Protein AF-A0AAV5QQY1-F1 (afdb_monomer_lite)

Foldseek 3Di:
DDDPPPPCDPVVVVVVVVVVVVVVVLVVVQVVCLVQQFPVSDDPVQKDKDFAADPDDDDPLRVPPRQKIKIKGALVVLVVHRPLLSVLCVVVVPVQADPVRRMGIFMFDPDSHNVVRVRVRSVVVSVSSVVRRDDDDPVVVVVVVVVVVVVVVVVVVVVVVVVVVVVVVVVVPDDDDDD

Sequence (179 aa):
MLIYKRFFFPQVVFKRFLSNIVNEKEISRAKDFLSSISRNSVPKHLYSLKFSRSSGPGGQNVNKVSTKVTLSLSESFLYHIPKLVLEQLVEKDFKYFNKSKKSILIQSDLTRSRESNVDDCFNKLAKEMNDIVYFRNTENDEVNQAKWKKIKQKTNEKRLQDKKRLKSKKEHRQKPQFD

Secondary structure (DSSP, 8-state):
----------HHHHHHHHHHHHHHHHHHHHHHHHHH-STTTS-GGGEEEEEE---SS-SHHHHH---EEEEEE-HHHHHHS-HHHHHHHHHTT-TTEETTTTEEEEEE-SSS-HHHHHHHHHHHHHHHHHHH-----HHHHHHHHHHHHHHHHHHHHHHHHHHHHHHHHHHTTSPPPP-

pLDDT: mean 83.8, std 15.79, range [35.78, 97.12]

Organism: NCBI:txid43959

InterPro domains:
  IPR000352 Peptide chain release factor class I [PF00472] (42-172)
  IPR000352 Peptide chain release factor class I [PS00745] (53-69)
  IPR052104 Mitochondrial Release Factor mL62 [PTHR11075] (28-176)

Radius of gyration: 29.87 Å; chains: 1; bounding box: 82×62×86 Å

Structure (mmCIF, N/CA/C/O backbone):
data_AF-A0AAV5QQY1-F1
#
_entry.id   AF-A0AAV5QQY1-F1
#
loop_
_atom_site.group_PDB
_atom_site.id
_atom_site.type_symbol
_atom_site.label_atom_id
_atom_site.label_alt_id
_atom_site.label_comp_id
_atom_site.label_asym_id
_atom_site.label_entity_id
_atom_site.label_seq_id
_atom_site.pdbx_PDB_ins_code
_atom_site.Cartn_x
_atom_site.Cartn_y
_atom_site.Cartn_z
_atom_site.occupancy
_atom_site.B_iso_or_equiv
_atom_site.auth_seq_id
_atom_site.auth_comp_id
_atom_site.auth_asym_id
_atom_site.auth_atom_id
_atom_site.pdbx_PDB_model_num
ATOM 1 N N . MET A 1 1 ? -56.126 34.286 5.542 1.00 37.88 1 MET A N 1
ATOM 2 C CA . MET A 1 1 ? -55.703 33.314 6.574 1.00 37.88 1 MET A CA 1
ATOM 3 C C . MET A 1 1 ? -55.133 32.086 5.866 1.00 37.88 1 MET A C 1
ATOM 5 O O . MET A 1 1 ? -55.881 31.182 5.539 1.00 37.88 1 MET A O 1
ATOM 9 N N . LEU A 1 2 ? -53.838 32.085 5.531 1.00 35.78 2 LEU A N 1
ATOM 10 C CA . LEU A 1 2 ? -53.151 30.917 4.961 1.00 35.78 2 LEU A CA 1
ATOM 11 C C . LEU A 1 2 ? -51.868 30.684 5.758 1.00 35.78 2 LEU A C 1
ATOM 13 O O . LEU A 1 2 ? -50.951 31.503 5.771 1.00 35.78 2 LEU A O 1
ATOM 17 N N . ILE A 1 3 ? -51.887 29.587 6.506 1.00 46.62 3 ILE A N 1
ATOM 18 C CA . ILE A 1 3 ? -50.875 29.165 7.467 1.00 46.62 3 ILE A CA 1
ATOM 19 C C . ILE A 1 3 ? -49.703 28.575 6.679 1.00 46.62 3 ILE A C 1
ATOM 21 O O . ILE A 1 3 ? -49.717 27.400 6.318 1.00 46.62 3 ILE A O 1
ATOM 25 N N . TYR A 1 4 ? -48.658 29.366 6.434 1.00 40.59 4 TYR A N 1
ATOM 26 C CA . TYR A 1 4 ? -47.355 28.804 6.084 1.00 40.59 4 TYR A CA 1
ATOM 27 C C . TYR A 1 4 ? -46.732 28.236 7.358 1.00 40.59 4 TYR A C 1
ATOM 29 O O . TYR A 1 4 ? -46.019 28.921 8.093 1.00 40.59 4 TYR A O 1
ATOM 37 N N . LYS A 1 5 ? -47.022 26.957 7.630 1.00 41.50 5 LYS A N 1
ATOM 38 C CA . LYS A 1 5 ? -46.274 26.123 8.577 1.00 41.50 5 LYS A CA 1
ATOM 39 C C . LYS A 1 5 ? -44.851 25.987 8.032 1.00 41.50 5 LYS A C 1
ATOM 41 O O . LYS A 1 5 ? -44.518 25.071 7.287 1.00 41.50 5 LYS A O 1
ATOM 46 N N . ARG A 1 6 ? -44.025 26.978 8.348 1.00 39.56 6 ARG A N 1
ATOM 47 C CA . ARG A 1 6 ? -42.604 27.040 8.028 1.00 39.56 6 ARG A CA 1
ATOM 48 C C . ARG A 1 6 ? -41.936 25.929 8.834 1.00 39.56 6 ARG A C 1
ATOM 50 O O . ARG A 1 6 ? -41.654 26.101 10.015 1.00 39.56 6 ARG A O 1
ATOM 57 N N . PHE A 1 7 ? -41.798 24.758 8.211 1.00 41.16 7 PHE A N 1
ATOM 58 C CA . PHE A 1 7 ? -41.057 23.614 8.736 1.00 41.16 7 PHE A CA 1
ATOM 59 C C . PHE A 1 7 ? -39.626 24.081 9.023 1.00 41.16 7 PHE A C 1
ATOM 61 O O . PHE A 1 7 ? -38.778 24.156 8.136 1.00 41.1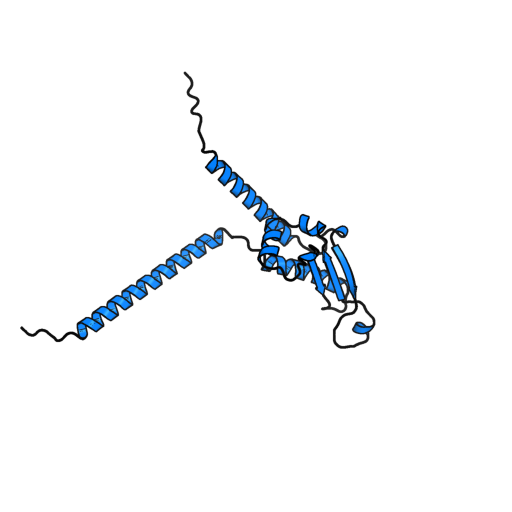6 7 PHE A O 1
ATOM 68 N N . PHE A 1 8 ? -39.384 24.474 10.271 1.00 43.16 8 PHE A N 1
ATOM 69 C CA . PHE A 1 8 ? -38.075 24.844 10.778 1.00 43.16 8 PHE A CA 1
ATOM 70 C C . PHE A 1 8 ? -37.290 23.549 10.984 1.00 43.16 8 PHE A C 1
ATOM 72 O O . PHE A 1 8 ? -37.214 23.008 12.084 1.00 43.16 8 PHE A O 1
ATOM 79 N N . PHE A 1 9 ? -36.773 22.991 9.889 1.00 44.78 9 PHE A N 1
ATOM 80 C CA . PHE A 1 9 ? -35.809 21.906 9.982 1.00 44.78 9 PHE A CA 1
ATOM 81 C C . PHE A 1 9 ? -34.537 22.459 10.642 1.00 44.78 9 PHE A C 1
ATOM 83 O O . PHE A 1 9 ? -33.982 23.450 10.158 1.00 44.78 9 PHE A O 1
ATOM 90 N N . PRO A 1 10 ? -34.057 21.863 11.747 1.00 42.25 10 PRO A N 1
ATOM 91 C CA . PRO A 1 10 ? -32.866 22.344 12.430 1.00 42.25 10 PRO A CA 1
ATOM 92 C C . PRO A 1 10 ? -31.657 22.236 11.491 1.00 42.25 10 PRO A C 1
ATOM 94 O O . PRO A 1 10 ? -31.282 21.143 11.061 1.00 42.25 10 PRO A O 1
ATOM 97 N N . GLN A 1 11 ? -31.019 23.374 11.195 1.00 47.84 11 GLN A N 1
ATOM 98 C CA . GLN A 1 11 ? -29.850 23.490 10.304 1.00 47.84 11 GLN A CA 1
ATOM 99 C C . GLN A 1 11 ? -28.703 22.520 10.656 1.00 47.84 11 GLN A C 1
ATOM 101 O O . GLN A 1 11 ? -27.914 22.147 9.789 1.00 47.84 11 GLN A O 1
ATOM 106 N N . VAL A 1 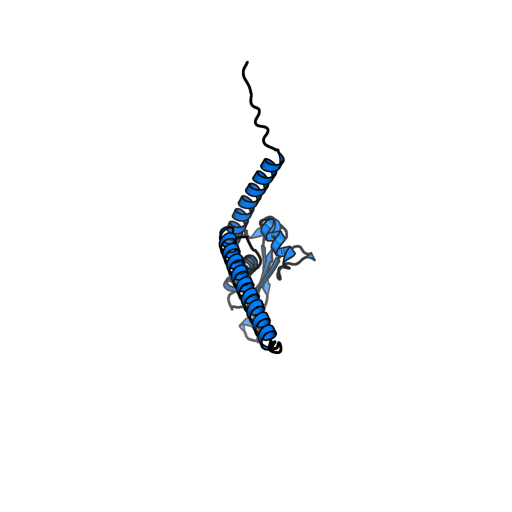12 ? -28.632 22.064 11.911 1.00 50.22 12 VAL A N 1
ATOM 107 C CA . VAL A 1 12 ? -27.642 21.095 12.410 1.00 50.22 12 VAL A CA 1
ATOM 108 C C . VAL A 1 12 ? -27.845 19.694 11.817 1.00 50.22 12 VAL A C 1
ATOM 110 O O . VAL A 1 12 ? -26.873 19.041 11.440 1.00 50.22 12 VAL A O 1
ATOM 113 N N . VAL A 1 13 ? -29.094 19.236 11.679 1.00 52.50 13 VAL A N 1
ATOM 114 C CA . VAL A 1 13 ? -29.404 17.908 11.116 1.00 52.50 13 VAL A CA 1
ATOM 115 C C . VAL A 1 13 ? -29.127 17.895 9.615 1.00 52.50 13 VAL A C 1
ATOM 117 O O . VAL A 1 13 ? -28.548 16.938 9.107 1.00 52.50 13 VAL A O 1
ATOM 120 N N . PHE A 1 14 ? -29.439 18.994 8.922 1.00 43.62 14 PHE A N 1
ATOM 121 C CA . PHE A 1 14 ? -29.168 19.134 7.491 1.00 43.62 14 PHE A CA 1
ATOM 122 C C . PHE A 1 14 ? -27.665 19.215 7.191 1.00 43.62 14 PHE A C 1
ATOM 124 O O . PHE A 1 14 ? -27.189 18.528 6.292 1.00 43.62 14 PHE A O 1
ATOM 131 N N . LYS A 1 15 ? -26.885 19.960 7.993 1.00 41.03 15 LYS A N 1
ATOM 132 C CA . LYS A 1 15 ? -25.413 19.958 7.891 1.00 41.03 15 LYS A CA 1
ATOM 133 C C . LYS A 1 15 ? -24.825 18.559 8.086 1.00 41.03 15 LYS A C 1
ATOM 135 O O . LYS A 1 15 ? -23.943 18.181 7.324 1.00 41.03 15 LYS A O 1
ATOM 140 N N . ARG A 1 16 ? -25.328 17.787 9.058 1.00 45.06 16 ARG A N 1
ATOM 141 C CA . ARG A 1 16 ? -24.851 16.419 9.328 1.00 45.06 16 ARG A CA 1
ATOM 142 C C . ARG A 1 16 ? -25.251 15.421 8.237 1.00 45.06 16 ARG A C 1
ATOM 144 O O . ARG A 1 16 ? -24.490 14.521 7.906 1.00 45.06 16 ARG A O 1
ATOM 151 N N . PHE A 1 17 ? -26.433 15.593 7.655 1.00 49.72 17 PHE A N 1
ATOM 152 C CA . PHE A 1 17 ? -26.891 14.797 6.520 1.00 49.72 17 PHE A CA 1
ATOM 153 C C . PHE A 1 17 ? -26.059 15.081 5.264 1.00 49.72 17 PHE A C 1
ATOM 155 O O . PHE A 1 17 ? -25.562 14.152 4.636 1.00 49.72 17 PHE A O 1
ATOM 162 N N . LEU A 1 18 ? -25.810 16.356 4.953 1.00 50.78 18 LEU A N 1
ATOM 163 C CA . LEU A 1 18 ? -24.938 16.743 3.846 1.00 50.78 18 LEU A CA 1
ATOM 164 C C . LEU A 1 18 ? -23.493 16.279 4.060 1.00 50.78 18 LEU A C 1
ATOM 166 O O . LEU A 1 18 ? -22.891 15.782 3.115 1.00 50.78 18 LEU A O 1
ATOM 170 N N . SER A 1 19 ? -22.944 16.370 5.278 1.00 60.28 19 SER A N 1
ATOM 171 C CA . SER A 1 19 ? -21.601 15.845 5.565 1.00 60.28 19 SER A CA 1
ATOM 172 C C . SER A 1 19 ? -21.526 14.327 5.403 1.00 60.28 19 SER A C 1
ATOM 174 O O . SER A 1 19 ? -20.533 13.820 4.894 1.00 60.28 19 SER A O 1
ATOM 176 N N . ASN A 1 20 ? -22.582 13.600 5.781 1.00 62.19 20 ASN A N 1
ATOM 177 C CA . ASN A 1 20 ? -22.653 12.154 5.570 1.00 62.19 20 ASN A CA 1
ATOM 178 C C . ASN A 1 20 ? -22.734 11.802 4.077 1.00 62.19 20 ASN A C 1
ATOM 180 O O . ASN A 1 20 ? -21.992 10.935 3.629 1.00 62.19 20 ASN A O 1
ATOM 184 N N . ILE A 1 21 ? -23.542 12.521 3.290 1.00 62.19 21 ILE A N 1
ATOM 185 C CA . ILE A 1 21 ? -23.628 12.324 1.832 1.00 62.19 21 ILE A CA 1
ATOM 186 C C . ILE A 1 21 ? -22.296 12.642 1.140 1.00 62.19 21 ILE A C 1
ATOM 188 O O . ILE A 1 21 ? -21.893 11.941 0.211 1.00 62.19 21 ILE A O 1
ATOM 192 N N . VAL A 1 22 ? -21.612 13.712 1.558 1.00 64.25 22 VAL A N 1
ATOM 193 C CA . VAL A 1 22 ? -20.288 14.071 1.027 1.00 64.25 22 VAL A CA 1
ATOM 194 C C . VAL A 1 22 ? -19.281 12.963 1.343 1.00 64.25 22 VAL A C 1
ATOM 196 O O . VAL A 1 22 ? -18.591 12.511 0.432 1.00 64.25 22 VAL A O 1
ATOM 199 N N . ASN A 1 23 ? -19.284 12.442 2.573 1.00 77.69 23 ASN A N 1
ATOM 200 C CA . ASN A 1 23 ? -18.425 11.326 2.967 1.00 77.69 23 ASN A CA 1
ATOM 201 C C . ASN A 1 23 ? -18.716 10.042 2.174 1.00 77.69 23 ASN A C 1
ATOM 203 O O . ASN A 1 23 ? -17.781 9.386 1.732 1.00 77.69 23 ASN A O 1
ATOM 207 N N . GLU A 1 24 ? -19.979 9.680 1.935 1.00 80.69 24 GLU A N 1
ATOM 208 C CA . GLU A 1 24 ? -20.328 8.486 1.144 1.00 80.69 24 GLU A CA 1
ATOM 209 C C . GLU A 1 24 ? -19.838 8.583 -0.306 1.00 80.69 24 GLU A C 1
ATOM 211 O O . GLU A 1 24 ? -19.273 7.627 -0.843 1.00 80.69 24 GLU A O 1
ATOM 216 N N . LYS A 1 25 ? -19.986 9.757 -0.933 1.00 84.62 25 LYS A N 1
ATOM 217 C CA . LYS A 1 25 ? -19.472 10.004 -2.289 1.00 84.62 25 LYS A CA 1
ATOM 218 C C . LYS A 1 25 ? -17.949 9.947 -2.340 1.00 84.62 25 LYS A C 1
ATOM 220 O O . LYS A 1 25 ? -17.392 9.406 -3.293 1.00 84.62 25 LYS A O 1
ATOM 225 N N . GLU A 1 26 ? -17.268 10.499 -1.341 1.00 85.00 26 GLU A N 1
ATOM 226 C CA . GLU A 1 26 ? -15.809 10.418 -1.242 1.00 85.00 26 GLU A CA 1
ATOM 227 C C . GLU A 1 26 ? -15.328 8.983 -1.013 1.00 85.00 26 GLU A C 1
ATOM 229 O O . GLU A 1 26 ? -14.357 8.568 -1.643 1.00 85.00 26 GLU A O 1
ATOM 234 N N . ILE A 1 27 ? -16.039 8.200 -0.196 1.00 87.69 27 ILE A N 1
ATOM 235 C CA . ILE A 1 27 ? -15.764 6.773 0.009 1.00 87.69 27 ILE A CA 1
ATOM 236 C C . ILE A 1 27 ? -15.939 5.997 -1.300 1.00 87.69 27 ILE A C 1
ATOM 238 O O . ILE A 1 27 ? -15.086 5.174 -1.622 1.00 87.69 27 ILE A O 1
ATOM 242 N N . SER A 1 28 ? -16.997 6.262 -2.075 1.00 89.50 28 SER A N 1
ATOM 243 C CA . SER A 1 28 ? -17.183 5.629 -3.390 1.00 89.50 28 SER A CA 1
ATOM 244 C C . SER A 1 28 ? -16.017 5.947 -4.321 1.00 89.50 28 SER A C 1
ATOM 246 O O . SER A 1 28 ? -15.369 5.033 -4.812 1.00 89.50 28 SER A O 1
ATOM 248 N N . ARG A 1 29 ? -15.664 7.231 -4.471 1.00 91.62 29 ARG A N 1
ATOM 249 C CA . ARG A 1 29 ? -14.524 7.656 -5.303 1.00 91.62 29 ARG A CA 1
ATOM 250 C C . ARG A 1 29 ? -13.210 7.015 -4.864 1.00 91.62 29 ARG A C 1
ATOM 252 O O . ARG A 1 29 ? -12.390 6.665 -5.705 1.00 91.62 29 ARG A O 1
ATOM 259 N N . ALA A 1 30 ? -13.000 6.880 -3.556 1.00 91.44 30 ALA A N 1
ATOM 260 C CA . ALA A 1 30 ? -11.826 6.227 -2.997 1.00 91.44 30 ALA A CA 1
ATOM 261 C C . ALA A 1 30 ? -11.777 4.732 -3.349 1.00 91.44 30 ALA A C 1
ATOM 263 O O . ALA A 1 30 ? -10.724 4.241 -3.750 1.00 91.44 30 ALA A O 1
ATOM 264 N N . LYS A 1 31 ? -12.908 4.023 -3.257 1.00 91.69 31 LYS A N 1
ATOM 265 C CA . LYS A 1 31 ? -13.022 2.618 -3.679 1.00 91.69 31 LYS A CA 1
ATOM 266 C C . LYS A 1 31 ? -12.782 2.458 -5.178 1.00 91.69 31 LYS A C 1
ATOM 268 O O . LYS A 1 31 ? -11.980 1.615 -5.573 1.00 91.69 31 LYS A O 1
ATOM 273 N N . ASP A 1 32 ? -13.416 3.301 -5.989 1.00 92.62 32 ASP A N 1
ATOM 274 C CA . ASP A 1 32 ? -13.274 3.278 -7.446 1.00 92.62 32 ASP A CA 1
ATOM 275 C C . ASP A 1 32 ? -11.809 3.495 -7.839 1.00 92.62 32 ASP A C 1
ATOM 277 O O . ASP A 1 32 ? -11.247 2.698 -8.587 1.00 92.62 32 ASP A O 1
ATOM 281 N N . PHE A 1 33 ? -11.152 4.492 -7.239 1.00 93.00 33 PHE A N 1
ATOM 282 C CA . PHE A 1 33 ? -9.731 4.768 -7.447 1.00 93.00 33 PHE A CA 1
ATOM 283 C C . PHE A 1 33 ? -8.829 3.575 -7.097 1.00 93.00 33 PHE A C 1
ATOM 285 O O . PHE A 1 33 ? -7.936 3.221 -7.868 1.00 93.00 33 PHE A O 1
ATOM 292 N N . LEU A 1 34 ? -9.053 2.935 -5.946 1.00 92.06 34 LEU A N 1
ATOM 293 C CA . LEU A 1 34 ? -8.266 1.771 -5.524 1.00 92.06 34 LEU A CA 1
ATOM 294 C C . LEU A 1 34 ? -8.493 0.545 -6.410 1.00 92.06 34 LEU A C 1
ATOM 296 O O . LEU A 1 34 ? -7.595 -0.286 -6.534 1.00 92.06 34 LEU A O 1
ATOM 300 N N . SER A 1 35 ? -9.666 0.434 -7.034 1.00 91.31 35 SER A N 1
ATOM 301 C CA . SER A 1 35 ? -9.959 -0.624 -8.002 1.00 91.31 35 SER A CA 1
ATOM 302 C C . SER A 1 35 ? -9.366 -0.345 -9.387 1.00 91.31 35 SER A C 1
ATOM 304 O O . SER A 1 35 ? -8.977 -1.275 -10.089 1.00 91.31 35 SER A O 1
ATOM 306 N N . SER A 1 36 ? -9.261 0.929 -9.782 1.00 92.25 36 SER A N 1
ATOM 307 C CA . SER A 1 36 ? -8.776 1.324 -11.106 1.00 92.25 36 SER A CA 1
ATOM 308 C C . SER A 1 36 ? -7.253 1.422 -11.187 1.00 92.25 36 SER A C 1
ATOM 310 O O . SER A 1 36 ? -6.691 1.370 -12.287 1.00 92.25 36 SER A O 1
ATOM 312 N N . ILE A 1 37 ? -6.568 1.587 -10.048 1.00 91.44 37 ILE A N 1
ATOM 313 C CA . ILE A 1 37 ? -5.130 1.854 -10.019 1.00 91.44 37 ILE A CA 1
ATOM 314 C C . ILE A 1 37 ? -4.329 0.713 -10.656 1.00 91.44 37 ILE A C 1
ATOM 316 O O . ILE A 1 37 ? -4.259 -0.418 -10.184 1.00 91.44 37 ILE A O 1
ATOM 320 N N . SER A 1 38 ? -3.708 1.040 -11.782 1.00 90.88 38 SER A N 1
ATOM 321 C CA . SER A 1 38 ? -2.934 0.127 -12.613 1.00 90.88 38 SER A CA 1
ATOM 322 C C . SER A 1 38 ? -1.969 0.929 -13.481 1.00 90.88 38 SER A C 1
ATOM 324 O O . SER A 1 38 ? -2.120 2.145 -13.634 1.00 90.88 38 SER A O 1
ATOM 326 N N . ARG A 1 39 ? -0.996 0.253 -14.103 1.00 90.56 39 ARG A N 1
ATOM 327 C CA . ARG A 1 39 ? -0.026 0.890 -15.011 1.00 90.56 39 ARG A CA 1
ATOM 328 C C . ARG A 1 39 ? -0.685 1.736 -16.104 1.00 90.56 39 ARG A C 1
ATOM 330 O O . ARG A 1 39 ? -0.163 2.792 -16.442 1.00 90.56 39 ARG A O 1
ATOM 337 N N . ASN A 1 40 ? -1.810 1.276 -16.651 1.00 90.00 40 ASN A N 1
ATOM 338 C CA . ASN A 1 40 ? -2.509 1.959 -17.743 1.00 90.00 40 ASN A CA 1
ATOM 339 C C . ASN A 1 40 ? -3.425 3.083 -17.246 1.00 90.00 40 ASN A C 1
ATOM 341 O O . ASN A 1 40 ? -3.685 4.027 -17.986 1.00 90.00 40 ASN A O 1
ATOM 345 N N . SER A 1 41 ? -3.901 2.991 -16.002 1.00 90.00 41 SER A N 1
ATOM 346 C CA . SER A 1 41 ? -4.766 4.011 -15.408 1.00 90.00 41 SER A CA 1
ATOM 347 C C . SER A 1 41 ? -4.004 5.268 -15.006 1.00 90.00 41 SER A C 1
ATOM 349 O O . SER A 1 41 ? -4.611 6.334 -14.949 1.00 90.00 41 SER A O 1
ATOM 351 N N . VAL A 1 42 ? -2.708 5.168 -14.691 1.00 89.06 42 VAL A N 1
ATOM 352 C CA . VAL A 1 42 ? -1.913 6.327 -14.271 1.00 89.06 42 VAL A CA 1
ATOM 353 C C . VAL A 1 42 ? -1.316 7.030 -15.499 1.00 89.06 42 VAL A C 1
ATOM 355 O O . VAL A 1 42 ? -0.547 6.418 -16.243 1.00 89.06 42 VAL A O 1
ATOM 358 N N . PRO A 1 43 ? -1.599 8.328 -15.718 1.00 91.00 43 PRO A N 1
ATOM 359 C CA . PRO A 1 43 ? -0.981 9.095 -16.793 1.00 91.00 43 PRO A CA 1
ATOM 360 C C . PRO A 1 43 ? 0.553 9.107 -16.723 1.00 91.00 43 PRO A C 1
ATOM 362 O O . PRO A 1 43 ? 1.141 9.370 -15.674 1.00 91.00 43 PRO A O 1
ATOM 365 N N . LYS A 1 44 ? 1.214 8.919 -17.874 1.00 90.62 44 LYS A N 1
ATOM 366 C CA . LYS A 1 44 ? 2.686 8.833 -17.989 1.00 90.62 44 LYS A CA 1
ATOM 367 C C . LYS A 1 44 ? 3.449 10.046 -17.451 1.00 90.62 44 LYS A C 1
ATOM 369 O O . LYS A 1 44 ? 4.600 9.905 -17.070 1.00 90.62 44 LYS A O 1
ATOM 374 N N . HIS A 1 45 ? 2.835 11.228 -17.429 1.00 90.81 45 HIS A N 1
ATOM 375 C CA . HIS A 1 45 ? 3.472 12.451 -16.930 1.00 90.81 45 HIS A CA 1
ATOM 376 C C . HIS A 1 45 ? 3.470 12.553 -15.393 1.00 90.81 45 HIS A C 1
ATOM 378 O O . HIS A 1 45 ? 4.179 13.388 -14.838 1.00 90.81 45 HIS A O 1
ATOM 384 N N . LEU A 1 46 ? 2.690 11.717 -14.698 1.00 92.12 46 LEU A N 1
ATOM 385 C CA . LEU A 1 46 ? 2.593 11.712 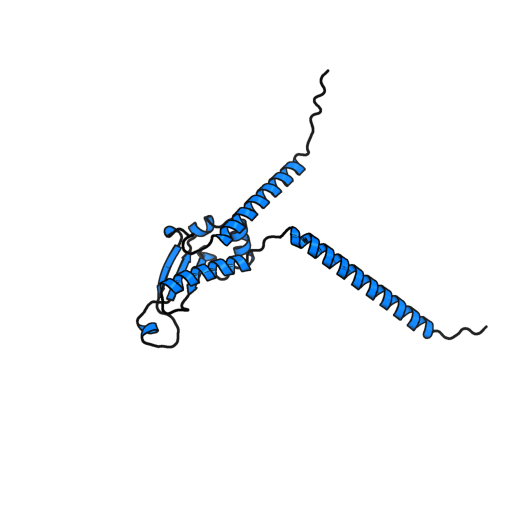-13.233 1.00 92.12 46 LEU A CA 1
ATOM 386 C C . LEU A 1 46 ? 3.616 10.787 -12.566 1.00 92.12 46 LEU A C 1
ATOM 388 O O . LEU A 1 46 ? 3.747 10.784 -11.340 1.00 92.12 46 LEU A O 1
ATOM 392 N N . TYR A 1 47 ? 4.359 10.011 -13.355 1.00 94.44 47 TYR A N 1
ATOM 393 C CA . TYR A 1 47 ? 5.387 9.118 -12.847 1.00 94.44 47 TYR A CA 1
ATOM 394 C C . TYR A 1 47 ? 6.641 9.124 -13.714 1.00 94.44 47 TYR A C 1
ATOM 396 O O . TYR A 1 47 ? 6.625 9.427 -14.901 1.00 94.44 47 TYR A O 1
ATOM 404 N N . SER A 1 48 ? 7.756 8.749 -13.101 1.00 95.38 48 SER A N 1
ATOM 405 C CA . SER A 1 48 ? 9.039 8.564 -13.762 1.00 95.38 48 SER A CA 1
ATOM 406 C C . SER A 1 48 ? 9.556 7.161 -13.475 1.00 95.38 48 SER A C 1
ATOM 408 O O . SER A 1 48 ? 9.459 6.668 -12.348 1.00 95.38 48 SER A O 1
ATOM 410 N N . LEU A 1 49 ? 10.107 6.516 -14.502 1.00 96.50 49 LEU A N 1
ATOM 411 C CA . LEU A 1 49 ? 10.750 5.212 -14.397 1.00 96.50 49 LEU A CA 1
ATOM 412 C C . LEU A 1 49 ? 12.259 5.391 -14.512 1.00 96.50 49 LEU A C 1
ATOM 414 O O . LEU A 1 49 ? 12.752 5.982 -15.473 1.00 96.50 49 LEU A O 1
ATOM 418 N N . LYS A 1 50 ? 12.999 4.843 -13.551 1.00 96.75 50 LYS A N 1
ATOM 419 C CA . LYS A 1 50 ? 14.457 4.728 -13.621 1.00 96.75 50 LYS A CA 1
ATOM 420 C C . LYS A 1 50 ? 14.847 3.262 -13.669 1.00 96.75 50 LYS A C 1
ATOM 422 O O . LYS A 1 50 ? 14.404 2.477 -12.833 1.00 96.75 50 LYS A O 1
ATOM 427 N N . PHE A 1 51 ? 15.696 2.915 -14.628 1.00 96.00 51 PHE A N 1
ATOM 428 C CA . PHE A 1 51 ? 16.213 1.561 -14.784 1.00 96.00 51 PHE A CA 1
ATOM 429 C C . PHE A 1 51 ? 17.631 1.479 -14.235 1.00 96.00 51 PHE A C 1
ATOM 431 O O . PHE A 1 51 ? 18.477 2.316 -14.548 1.00 96.00 51 PHE A O 1
ATOM 438 N N . SER A 1 52 ? 17.902 0.456 -13.439 1.00 94.19 52 SER A N 1
ATOM 439 C CA . SER A 1 52 ? 19.221 0.195 -12.871 1.00 94.19 52 SER A CA 1
ATOM 440 C C . SER A 1 52 ? 19.548 -1.294 -12.924 1.00 94.19 52 SER A C 1
ATOM 442 O O . SER A 1 52 ? 18.726 -2.124 -13.319 1.00 94.19 52 SER A O 1
ATOM 444 N N . ARG A 1 53 ? 20.793 -1.641 -12.595 1.00 91.69 53 ARG A N 1
ATOM 445 C CA . ARG A 1 53 ? 21.210 -3.040 -12.471 1.00 91.69 53 ARG A CA 1
ATOM 446 C C . ARG A 1 53 ? 20.618 -3.639 -11.194 1.00 91.69 53 ARG A C 1
ATOM 448 O O . ARG A 1 53 ? 20.521 -2.958 -10.171 1.00 91.69 53 ARG A O 1
ATOM 455 N N . SER A 1 54 ? 20.208 -4.899 -11.268 1.00 87.56 54 SER A N 1
ATOM 456 C CA . SER A 1 54 ? 19.694 -5.634 -10.109 1.00 87.56 54 SER A CA 1
ATOM 457 C C . SER A 1 54 ? 20.827 -5.965 -9.139 1.00 87.56 54 SER A C 1
ATOM 459 O O . SER A 1 54 ? 21.985 -6.034 -9.536 1.00 87.56 54 SER A O 1
ATOM 461 N N . SER A 1 55 ? 20.504 -6.155 -7.860 1.00 83.81 55 SER A N 1
ATOM 462 C CA . SER A 1 55 ? 21.510 -6.336 -6.795 1.00 83.81 55 SER A CA 1
ATOM 463 C C . SER A 1 55 ? 21.738 -7.808 -6.413 1.00 83.81 55 SER A C 1
ATOM 465 O O . SER A 1 55 ? 22.361 -8.082 -5.395 1.00 83.81 55 SER A O 1
ATOM 467 N N . GLY A 1 56 ? 21.193 -8.747 -7.195 1.00 80.88 56 GLY A N 1
ATOM 468 C CA . GLY A 1 56 ? 21.218 -10.186 -6.909 1.00 80.88 56 GLY A CA 1
ATOM 469 C C . GLY A 1 56 ? 22.573 -10.870 -7.159 1.00 80.88 56 GLY A C 1
ATOM 470 O O . GLY A 1 56 ? 23.500 -10.235 -7.664 1.00 80.88 56 GLY A O 1
ATOM 471 N N . PRO A 1 57 ? 22.694 -12.172 -6.830 1.00 78.31 57 PRO A N 1
ATOM 472 C CA . PRO A 1 57 ? 23.923 -12.943 -7.019 1.00 78.31 57 PRO A CA 1
ATOM 473 C C . PRO A 1 57 ? 24.388 -12.885 -8.481 1.00 78.31 57 PRO A C 1
ATOM 475 O O . PRO A 1 57 ? 23.581 -12.980 -9.408 1.00 78.31 57 PRO A O 1
ATOM 478 N N . GLY A 1 58 ? 25.691 -12.655 -8.663 1.00 75.12 58 GLY A N 1
ATOM 479 C CA . GLY A 1 58 ? 26.303 -12.277 -9.936 1.00 75.12 58 GLY A CA 1
ATOM 480 C C . GLY A 1 58 ? 26.007 -13.215 -11.111 1.00 75.12 58 GLY A C 1
ATOM 481 O O . GLY A 1 58 ? 25.731 -14.401 -10.960 1.00 75.12 58 GLY A O 1
ATOM 482 N N . GLY A 1 59 ? 26.086 -12.656 -12.319 1.00 80.00 59 GLY A N 1
ATOM 483 C CA . GLY A 1 59 ? 25.874 -13.364 -13.579 1.00 80.00 59 GLY A CA 1
ATOM 484 C C . GLY A 1 59 ? 25.819 -12.393 -14.756 1.00 80.00 59 GLY A C 1
ATOM 485 O O . GLY A 1 59 ? 25.753 -11.176 -14.567 1.00 80.00 59 GLY A O 1
ATOM 486 N N . GLN A 1 60 ? 25.823 -12.912 -15.989 1.00 78.31 60 GLN A N 1
ATOM 487 C CA . GLN A 1 60 ? 25.827 -12.057 -17.185 1.00 78.31 60 GLN A CA 1
ATOM 488 C C . GLN A 1 60 ? 24.646 -11.072 -17.205 1.00 78.31 60 GLN A C 1
ATOM 490 O O . GLN A 1 60 ? 24.848 -9.895 -17.494 1.00 78.31 60 GLN A O 1
ATOM 495 N N . ASN A 1 61 ? 23.441 -11.516 -16.827 1.00 74.50 61 ASN A N 1
ATOM 496 C CA . ASN A 1 61 ? 22.252 -10.658 -16.813 1.00 74.50 61 ASN A CA 1
ATOM 497 C C . ASN A 1 61 ? 22.316 -9.558 -15.746 1.00 74.50 61 ASN A C 1
ATOM 499 O O . ASN A 1 61 ? 21.992 -8.414 -16.048 1.00 74.50 61 ASN A O 1
ATOM 503 N N . VAL A 1 62 ? 22.767 -9.879 -14.529 1.00 80.81 62 VAL A N 1
ATOM 504 C CA . VAL A 1 62 ? 22.869 -8.917 -13.414 1.00 80.81 62 VAL A CA 1
ATOM 505 C C . VAL A 1 62 ? 23.874 -7.809 -13.742 1.00 80.81 62 VAL A C 1
ATOM 507 O O . VAL A 1 62 ? 23.601 -6.628 -13.531 1.00 80.81 62 VAL A O 1
ATOM 510 N N . ASN A 1 63 ? 25.008 -8.179 -14.343 1.00 83.69 63 ASN A N 1
ATOM 511 C CA . ASN A 1 63 ? 26.085 -7.237 -14.642 1.00 83.69 63 ASN A CA 1
ATOM 512 C C . ASN A 1 63 ? 25.809 -6.397 -15.900 1.00 83.69 63 ASN A C 1
ATOM 514 O O . ASN A 1 63 ? 26.192 -5.225 -15.962 1.00 83.69 63 ASN A O 1
ATOM 518 N N . LYS A 1 64 ? 25.143 -6.969 -16.912 1.00 81.69 64 LYS A N 1
ATOM 519 C CA . LYS A 1 64 ? 24.967 -6.312 -18.217 1.00 81.69 64 LYS A CA 1
ATOM 520 C C . LYS A 1 64 ? 23.623 -5.613 -18.389 1.00 81.69 64 LYS A C 1
ATOM 522 O O . LYS A 1 64 ? 23.574 -4.599 -19.080 1.00 81.69 64 LYS A O 1
ATOM 527 N N . VAL A 1 65 ? 22.544 -6.109 -17.782 1.00 87.75 65 VAL A N 1
ATOM 528 C CA . VAL A 1 65 ? 21.189 -5.652 -18.114 1.00 87.75 65 VAL A CA 1
ATOM 529 C C . VAL A 1 65 ? 20.562 -4.896 -16.948 1.00 87.75 65 VAL A C 1
ATOM 531 O O . VAL A 1 65 ? 20.306 -5.446 -15.879 1.00 87.75 65 VAL A O 1
ATOM 534 N N . SER A 1 66 ? 20.244 -3.621 -17.181 1.00 91.62 66 SER A N 1
ATOM 535 C CA . SER A 1 66 ? 19.497 -2.796 -16.226 1.00 91.62 66 SER A CA 1
ATOM 536 C C . SER A 1 66 ? 18.027 -3.224 -16.159 1.00 91.62 66 SER A C 1
ATOM 538 O O . SER A 1 66 ? 17.190 -2.644 -16.846 1.00 91.62 66 SER A O 1
ATOM 540 N N . THR A 1 67 ? 17.726 -4.295 -15.426 1.00 93.12 67 THR A N 1
ATOM 541 C CA . THR A 1 67 ? 16.375 -4.875 -15.302 1.00 93.12 67 THR A CA 1
ATOM 542 C C . THR A 1 67 ? 15.613 -4.375 -14.078 1.00 93.12 67 THR A C 1
ATOM 544 O O . THR A 1 67 ? 14.383 -4.397 -14.102 1.00 93.12 67 THR A O 1
ATOM 547 N N . LYS A 1 68 ? 16.303 -3.869 -13.047 1.00 94.94 68 LYS A N 1
ATOM 548 C CA . LYS A 1 68 ? 15.675 -3.251 -11.875 1.00 94.94 68 LYS A CA 1
ATOM 549 C C . LYS A 1 68 ? 14.949 -1.977 -12.288 1.00 94.94 68 LYS A C 1
ATOM 551 O O . LYS A 1 68 ? 15.503 -1.133 -12.994 1.00 94.94 68 LYS A O 1
ATOM 556 N N . VAL A 1 69 ? 13.723 -1.828 -11.806 1.00 97.12 69 VAL A N 1
ATOM 557 C CA . VAL A 1 69 ? 12.865 -0.670 -12.045 1.00 97.12 69 VAL A CA 1
ATOM 558 C C . VAL A 1 69 ? 12.672 0.073 -10.736 1.00 97.12 69 VAL A C 1
ATOM 560 O O . VAL A 1 69 ? 12.348 -0.521 -9.713 1.00 97.12 69 VAL A O 1
ATOM 563 N N . THR A 1 70 ? 12.850 1.388 -10.776 1.00 97.06 70 THR A N 1
ATOM 564 C CA . THR A 1 70 ? 12.413 2.314 -9.732 1.00 97.06 70 THR A CA 1
ATOM 565 C C . THR A 1 70 ? 11.304 3.189 -10.300 1.00 97.06 70 THR A C 1
ATOM 567 O O . THR A 1 70 ? 11.551 4.004 -11.190 1.00 97.06 70 THR A O 1
ATOM 570 N N . LEU A 1 71 ? 10.091 3.004 -9.790 1.00 97.00 71 LEU A N 1
ATOM 571 C CA . LEU A 1 71 ? 8.930 3.846 -10.040 1.00 97.00 71 LEU A CA 1
ATOM 572 C C . LEU A 1 71 ? 8.940 5.006 -9.041 1.00 97.00 71 LEU A C 1
ATOM 574 O O . LEU A 1 71 ? 8.952 4.785 -7.832 1.00 97.00 71 LEU A O 1
ATOM 578 N N . SER A 1 72 ? 8.931 6.233 -9.554 1.00 96.12 72 SER A N 1
ATOM 579 C CA . SER A 1 72 ? 8.826 7.458 -8.763 1.00 96.12 72 SER A CA 1
ATOM 580 C C . SER A 1 72 ? 7.557 8.200 -9.157 1.00 96.12 72 SER A C 1
ATOM 582 O O . SER A 1 72 ? 7.434 8.636 -10.299 1.00 96.12 72 SER A O 1
ATOM 584 N N . LEU A 1 73 ? 6.642 8.384 -8.214 1.00 94.62 73 LEU A N 1
ATOM 585 C CA . LEU A 1 73 ? 5.424 9.177 -8.383 1.00 94.62 73 LEU A CA 1
ATOM 586 C C . LEU A 1 73 ? 5.649 10.557 -7.771 1.00 94.62 73 LEU A C 1
ATOM 588 O O . LEU A 1 73 ? 6.110 10.660 -6.631 1.00 94.62 73 LEU A O 1
ATOM 592 N N . SER A 1 74 ? 5.385 11.605 -8.547 1.00 90.38 74 SER A N 1
ATOM 593 C CA . SER A 1 74 ? 5.614 12.989 -8.129 1.00 90.38 74 SER A CA 1
ATOM 594 C C . SER A 1 74 ? 4.544 13.478 -7.151 1.00 90.38 74 SER A C 1
ATOM 596 O O . SER A 1 74 ? 3.511 12.837 -6.963 1.00 90.38 74 SER A O 1
ATOM 598 N N . GLU A 1 75 ? 4.756 14.660 -6.572 1.00 90.44 75 GLU A N 1
ATOM 599 C CA . GLU A 1 75 ? 3.734 15.333 -5.762 1.00 90.44 75 GLU A CA 1
ATOM 600 C C . GLU A 1 75 ? 2.433 15.551 -6.562 1.00 90.44 75 GLU A C 1
ATOM 602 O O . GLU A 1 75 ? 1.342 15.421 -6.016 1.00 90.44 75 GLU A O 1
ATOM 607 N N . SER A 1 76 ? 2.529 15.771 -7.881 1.00 90.44 76 SER A N 1
ATOM 608 C CA . SER A 1 76 ? 1.372 15.888 -8.780 1.00 90.44 76 SER A CA 1
ATOM 609 C C . SER A 1 76 ? 0.470 14.655 -8.758 1.00 90.44 76 SER A C 1
ATOM 611 O O . SER A 1 76 ? -0.750 14.786 -8.819 1.00 90.44 76 SER A O 1
ATOM 613 N N . PHE A 1 77 ? 1.051 13.458 -8.636 1.00 90.25 77 PHE A N 1
ATOM 614 C CA . PHE A 1 77 ? 0.276 12.228 -8.506 1.00 90.25 77 PHE A CA 1
ATOM 615 C C . PHE A 1 77 ? -0.504 12.182 -7.188 1.00 90.25 77 PHE A C 1
ATOM 617 O O . PHE A 1 77 ? -1.627 11.692 -7.166 1.00 90.25 77 PHE A O 1
ATOM 624 N N . LEU A 1 78 ? 0.041 12.735 -6.100 1.00 87.88 78 LEU A N 1
ATOM 625 C CA . LEU A 1 78 ? -0.639 12.744 -4.802 1.00 87.88 78 LEU A CA 1
ATOM 626 C C . LEU A 1 78 ? -1.943 13.548 -4.835 1.00 87.88 78 LEU A C 1
ATOM 628 O O . LEU A 1 78 ? -2.900 13.156 -4.180 1.00 87.88 78 LEU A O 1
ATOM 632 N N . TYR A 1 79 ? -2.015 14.613 -5.641 1.00 89.12 79 TYR A N 1
ATOM 633 C CA . TYR A 1 79 ? -3.259 15.368 -5.848 1.00 89.12 79 TYR A CA 1
ATOM 634 C C . TYR A 1 79 ? -4.320 14.591 -6.638 1.00 89.12 79 TYR A C 1
ATOM 636 O O . TYR A 1 79 ? -5.501 14.922 -6.569 1.00 89.12 79 TYR A O 1
ATOM 644 N N . HIS A 1 80 ? -3.914 13.565 -7.388 1.00 89.44 80 HIS A N 1
ATOM 645 C CA . HIS A 1 80 ? -4.835 12.676 -8.090 1.00 89.44 80 HIS A CA 1
ATOM 646 C C . HIS A 1 80 ? -5.427 11.602 -7.161 1.00 89.44 80 HIS A C 1
ATOM 648 O O . HIS A 1 80 ? -6.482 11.044 -7.458 1.00 89.44 80 HIS A O 1
ATOM 654 N N . ILE A 1 81 ? -4.773 11.326 -6.029 1.00 90.38 81 ILE A N 1
ATOM 655 C CA . ILE A 1 81 ? -5.257 10.376 -5.028 1.00 90.38 81 ILE A CA 1
ATOM 656 C C . ILE A 1 81 ? -6.416 11.021 -4.248 1.00 90.38 81 ILE A C 1
ATOM 658 O O . ILE A 1 81 ? -6.277 12.145 -3.758 1.00 90.38 81 ILE A O 1
ATOM 662 N N . PRO A 1 82 ? -7.553 10.323 -4.063 1.00 92.25 82 PRO A N 1
ATOM 663 C CA . PRO A 1 82 ? -8.632 10.803 -3.209 1.00 92.25 82 PRO A CA 1
ATOM 664 C C . PRO A 1 82 ? -8.134 11.123 -1.797 1.00 92.25 82 PRO A C 1
ATOM 666 O O . PRO A 1 82 ? -7.403 10.341 -1.191 1.00 92.25 82 PRO A O 1
ATOM 669 N N . LYS A 1 83 ? -8.573 12.258 -1.247 1.00 88.56 83 LYS A N 1
ATOM 670 C CA . LYS A 1 83 ? -8.089 12.782 0.039 1.00 88.56 83 LYS A CA 1
ATOM 671 C C . LYS A 1 83 ? -8.165 11.758 1.181 1.00 88.56 83 LYS A C 1
ATOM 673 O O . LYS A 1 83 ? -7.182 11.590 1.892 1.00 88.56 83 LYS A O 1
ATOM 678 N N . LEU A 1 84 ? -9.272 11.015 1.283 1.00 88.75 84 LEU A N 1
ATOM 679 C CA . LEU A 1 84 ? -9.449 9.942 2.274 1.00 88.75 84 LEU A CA 1
ATOM 680 C C . LEU A 1 84 ? -8.347 8.874 2.212 1.00 88.75 84 LEU A C 1
ATOM 682 O O . LEU A 1 84 ? -7.889 8.390 3.242 1.00 88.75 84 LEU A O 1
ATOM 686 N N . VAL A 1 85 ? -7.922 8.501 1.003 1.00 90.75 85 VAL A N 1
ATOM 687 C CA . VAL A 1 85 ? -6.854 7.516 0.795 1.00 90.75 85 VAL A CA 1
ATOM 688 C C . VAL A 1 85 ? -5.522 8.115 1.227 1.00 90.75 85 VAL A C 1
ATOM 690 O O . VAL A 1 85 ? -4.788 7.495 1.991 1.00 90.75 85 VAL A O 1
ATOM 693 N N . LEU A 1 86 ? -5.223 9.336 0.778 1.00 89.62 86 LEU A N 1
ATOM 694 C CA . LEU A 1 86 ? -3.967 10.011 1.091 1.00 89.62 86 LEU A CA 1
ATOM 695 C C . LEU A 1 86 ? -3.783 10.218 2.602 1.00 89.62 86 LEU A C 1
ATOM 697 O O . LEU A 1 86 ? -2.699 9.961 3.120 1.00 89.62 86 LEU A O 1
ATOM 701 N N . GLU A 1 87 ? -4.834 10.632 3.310 1.00 88.75 87 GLU A N 1
ATOM 702 C CA . GLU A 1 87 ? -4.811 10.808 4.766 1.00 88.75 87 GLU A CA 1
ATOM 703 C C . GLU A 1 87 ? -4.488 9.496 5.487 1.00 88.75 87 GLU A C 1
ATOM 705 O O . GLU A 1 87 ? -3.577 9.469 6.313 1.00 88.75 87 GLU A O 1
ATOM 710 N N . GLN A 1 88 ? -5.142 8.390 5.114 1.00 89.06 88 GLN A N 1
ATOM 711 C CA . GLN A 1 88 ? -4.866 7.082 5.716 1.00 89.06 88 GLN A CA 1
ATOM 712 C C . GLN A 1 88 ? -3.459 6.562 5.399 1.00 89.06 88 GLN A C 1
ATOM 714 O O . GLN A 1 88 ? -2.834 5.936 6.254 1.00 89.06 88 GLN A O 1
ATOM 719 N N . LEU A 1 89 ? -2.939 6.821 4.195 1.00 89.31 89 LEU A N 1
ATOM 720 C CA . LEU A 1 89 ? -1.569 6.445 3.826 1.00 89.31 89 LEU A CA 1
ATOM 721 C C . LEU A 1 89 ? -0.527 7.199 4.661 1.00 89.31 89 LEU A C 1
ATOM 723 O O . LEU A 1 89 ? 0.503 6.625 5.016 1.00 89.31 89 LEU A O 1
ATOM 727 N N . VAL A 1 90 ? -0.781 8.471 4.975 1.00 88.00 90 VAL A N 1
ATOM 728 C CA . VAL A 1 90 ? 0.102 9.278 5.827 1.00 88.00 90 VAL A CA 1
ATOM 729 C C . VAL A 1 90 ? -0.023 8.863 7.293 1.00 88.00 90 VAL A C 1
ATOM 731 O O . VAL A 1 90 ? 0.997 8.711 7.957 1.00 88.00 90 VAL A O 1
ATOM 734 N N . GLU A 1 91 ? -1.243 8.646 7.788 1.00 86.94 91 GLU A N 1
ATOM 735 C CA . GLU A 1 91 ? -1.512 8.244 9.176 1.00 86.94 91 GLU A CA 1
ATOM 736 C C . GLU A 1 91 ? -0.897 6.880 9.516 1.00 86.94 91 GLU A C 1
ATOM 738 O O . GLU A 1 91 ? -0.332 6.701 10.592 1.00 86.94 91 GLU A O 1
ATOM 743 N N . LYS A 1 92 ? -0.977 5.919 8.590 1.00 85.69 92 LYS A N 1
ATOM 744 C CA . LYS A 1 92 ? -0.496 4.543 8.784 1.00 85.69 92 LYS A CA 1
ATOM 745 C C . LYS A 1 92 ? 0.947 4.319 8.322 1.00 85.69 92 LYS A C 1
ATOM 747 O O . LYS A 1 92 ? 1.345 3.173 8.135 1.00 85.69 92 LYS A O 1
ATOM 752 N N . ASP A 1 93 ? 1.710 5.394 8.118 1.00 85.94 93 ASP A N 1
ATOM 753 C CA . ASP A 1 93 ? 3.117 5.363 7.702 1.00 85.94 93 ASP A CA 1
ATOM 754 C C . ASP A 1 93 ? 3.378 4.455 6.484 1.00 85.94 93 ASP A C 1
ATOM 756 O O . ASP A 1 93 ? 4.118 3.469 6.538 1.00 85.94 93 ASP A O 1
ATOM 760 N N . PHE A 1 94 ? 2.778 4.803 5.340 1.00 91.06 94 PHE A N 1
ATOM 761 C CA . PHE A 1 94 ? 2.979 4.075 4.089 1.00 91.06 94 PHE A CA 1
ATOM 762 C C . PHE A 1 94 ? 4.468 3.915 3.746 1.00 91.06 94 PHE A C 1
ATOM 764 O O . PHE A 1 94 ? 5.181 4.886 3.490 1.00 91.06 94 PHE A O 1
ATOM 771 N N . LYS A 1 95 ? 4.929 2.661 3.670 1.00 92.75 95 LYS A N 1
ATOM 772 C CA . LYS A 1 95 ? 6.355 2.307 3.555 1.00 92.75 95 LYS A CA 1
ATOM 773 C C . LYS A 1 95 ? 7.085 2.899 2.347 1.00 92.75 95 LYS A C 1
ATOM 775 O O . LYS A 1 95 ? 8.296 3.084 2.387 1.00 92.75 95 LYS A O 1
ATOM 780 N N . TYR A 1 96 ? 6.362 3.159 1.260 1.00 92.88 96 TYR A N 1
ATOM 781 C CA . TYR A 1 96 ? 6.924 3.702 0.022 1.00 92.88 96 TYR A CA 1
ATOM 782 C C . TYR A 1 96 ? 6.835 5.230 -0.057 1.00 92.88 96 TYR A C 1
ATOM 784 O O . TYR A 1 96 ? 7.269 5.819 -1.049 1.00 92.88 96 TYR A O 1
ATOM 792 N N . PHE A 1 97 ? 6.263 5.881 0.957 1.00 93.25 97 PHE A N 1
ATOM 793 C CA . PHE A 1 97 ? 6.103 7.325 0.996 1.00 93.25 97 PHE A CA 1
ATOM 794 C C . PHE A 1 97 ? 7.374 8.017 1.487 1.00 93.25 97 PHE A C 1
ATOM 796 O O . PHE A 1 97 ? 7.880 7.765 2.580 1.00 93.25 97 PHE A O 1
ATOM 803 N N . ASN A 1 98 ? 7.869 8.960 0.694 1.00 90.94 98 ASN A N 1
ATOM 804 C CA . ASN A 1 98 ? 8.949 9.851 1.075 1.00 90.94 98 ASN A CA 1
ATOM 805 C C . ASN A 1 98 ? 8.370 11.168 1.606 1.00 90.94 98 ASN A C 1
ATOM 807 O O . ASN A 1 98 ? 7.958 12.031 0.828 1.00 90.94 98 ASN A O 1
ATOM 811 N N . LYS A 1 99 ? 8.389 11.337 2.935 1.00 86.38 99 LYS A N 1
ATOM 812 C CA . LYS A 1 99 ? 7.861 12.531 3.618 1.00 86.38 99 LYS A CA 1
ATOM 813 C C . LYS A 1 99 ? 8.566 13.823 3.184 1.00 86.38 99 LYS A C 1
ATOM 815 O O . LYS A 1 99 ? 7.905 14.836 2.989 1.00 86.38 99 LYS A O 1
ATOM 820 N N . SER A 1 100 ? 9.885 13.792 2.979 1.00 87.25 100 SER A N 1
ATOM 821 C CA . SER A 1 100 ? 10.674 14.987 2.641 1.00 87.25 100 SER A CA 1
ATOM 822 C C . SER A 1 100 ? 10.412 15.497 1.226 1.00 87.25 100 SER A C 1
ATOM 824 O O . SER A 1 100 ? 10.346 16.701 1.007 1.00 87.25 100 SER A O 1
ATOM 826 N N . LYS A 1 101 ? 10.282 14.585 0.256 1.00 85.50 101 LYS A N 1
ATOM 827 C CA . LYS A 1 101 ? 10.087 14.927 -1.164 1.00 85.50 101 LYS A CA 1
ATOM 828 C C . LYS A 1 101 ? 8.628 14.865 -1.614 1.00 85.50 101 LYS A C 1
ATOM 830 O O . LYS A 1 101 ? 8.376 15.087 -2.794 1.00 85.50 101 LYS A O 1
ATOM 835 N N . LYS A 1 102 ? 7.705 14.525 -0.703 1.00 88.31 102 LYS A N 1
ATOM 836 C CA . LYS A 1 102 ? 6.283 14.273 -0.982 1.00 88.31 102 LYS A CA 1
ATOM 837 C C . LYS A 1 102 ? 6.099 13.430 -2.246 1.00 88.31 102 LYS A C 1
ATOM 839 O O . LYS A 1 102 ? 5.439 13.825 -3.203 1.00 88.31 102 LYS A O 1
ATOM 844 N N . SER A 1 103 ? 6.750 12.275 -2.266 1.00 91.88 103 SER A N 1
ATOM 845 C CA . SER A 1 103 ? 6.761 11.380 -3.422 1.00 91.88 103 SER A CA 1
ATOM 846 C C . SER A 1 103 ? 6.631 9.931 -2.986 1.00 91.88 103 SER A C 1
ATOM 848 O O . SER A 1 103 ? 6.954 9.587 -1.851 1.00 91.88 103 SER A O 1
ATOM 850 N N . ILE A 1 104 ? 6.152 9.071 -3.883 1.00 94.81 104 ILE A N 1
ATOM 851 C CA . ILE A 1 104 ? 6.098 7.625 -3.641 1.00 94.81 104 ILE A CA 1
ATOM 852 C C . ILE A 1 104 ? 7.186 6.967 -4.482 1.00 94.81 104 ILE A C 1
ATOM 854 O O . ILE A 1 104 ? 7.276 7.219 -5.686 1.00 94.81 104 ILE A O 1
ATOM 858 N N . LEU A 1 105 ? 8.013 6.134 -3.852 1.00 95.88 105 LEU A N 1
ATOM 859 C CA . LEU A 1 105 ? 9.116 5.440 -4.508 1.00 95.88 105 LEU A CA 1
ATOM 860 C C . LEU A 1 105 ? 9.000 3.933 -4.296 1.00 95.88 105 LEU A C 1
ATOM 862 O O . LEU A 1 105 ? 9.032 3.448 -3.168 1.00 95.88 105 LEU A O 1
ATOM 866 N N . ILE A 1 106 ? 8.883 3.194 -5.398 1.00 96.56 106 ILE A N 1
ATOM 867 C CA . ILE A 1 106 ? 8.681 1.742 -5.399 1.00 96.56 106 ILE A CA 1
ATOM 868 C C . ILE A 1 106 ? 9.699 1.097 -6.319 1.00 96.56 106 ILE A C 1
ATOM 870 O O . ILE A 1 106 ? 10.007 1.621 -7.388 1.00 96.56 106 ILE A O 1
ATOM 874 N N . GLN A 1 107 ? 10.237 -0.043 -5.896 1.00 96.44 107 GLN A N 1
ATOM 875 C CA . GLN A 1 107 ? 11.261 -0.760 -6.641 1.00 96.44 107 GLN A CA 1
ATOM 876 C C . GLN A 1 107 ? 10.875 -2.220 -6.871 1.00 96.44 107 GLN A C 1
ATOM 878 O O . GLN A 1 107 ? 10.271 -2.879 -6.014 1.00 96.44 107 GLN A O 1
ATOM 883 N N . SER A 1 108 ? 11.261 -2.731 -8.037 1.00 96.12 108 SER A N 1
ATOM 884 C CA . SER A 1 108 ? 11.156 -4.145 -8.370 1.00 96.12 108 SER A CA 1
ATOM 885 C C . SER A 1 108 ? 12.313 -4.614 -9.246 1.00 96.12 108 SER A C 1
ATOM 887 O O . SER A 1 108 ? 12.701 -3.958 -10.213 1.00 96.12 108 SER A O 1
ATOM 889 N N . ASP A 1 109 ? 12.855 -5.771 -8.885 1.00 94.25 109 ASP A N 1
ATOM 890 C CA . ASP A 1 109 ? 13.891 -6.521 -9.587 1.00 94.25 109 ASP A CA 1
ATOM 891 C C . ASP A 1 109 ? 13.610 -8.035 -9.571 1.00 94.25 109 ASP A C 1
ATOM 893 O O . ASP A 1 109 ? 14.537 -8.840 -9.641 1.00 94.25 109 ASP A O 1
ATOM 897 N N . LEU A 1 110 ? 12.329 -8.426 -9.496 1.00 91.00 110 LEU A N 1
ATOM 898 C CA . LEU A 1 110 ? 11.907 -9.829 -9.379 1.00 91.00 110 LEU A CA 1
ATOM 899 C C . LEU A 1 110 ? 12.225 -10.662 -10.625 1.00 91.00 110 LEU A C 1
ATOM 901 O O . LEU A 1 110 ? 12.568 -11.838 -10.523 1.00 91.00 110 LEU A O 1
ATOM 905 N N . THR A 1 111 ? 12.079 -10.071 -11.809 1.00 91.31 111 THR A N 1
ATOM 906 C CA . THR A 1 111 ? 12.196 -10.784 -13.084 1.00 91.31 111 THR A CA 1
ATOM 907 C C . THR A 1 111 ? 13.338 -10.244 -13.941 1.00 91.31 111 THR A C 1
ATOM 909 O O . THR A 1 111 ? 13.881 -9.162 -13.709 1.00 91.31 111 THR A O 1
ATOM 912 N N . ARG A 1 112 ? 13.691 -10.998 -14.989 1.00 87.94 112 ARG A N 1
ATOM 913 C CA . ARG A 1 112 ? 14.675 -10.580 -16.002 1.00 87.94 112 ARG A CA 1
ATOM 914 C C . ARG A 1 112 ? 14.097 -9.598 -17.034 1.00 87.94 112 ARG A C 1
ATOM 916 O O . ARG A 1 112 ? 14.857 -9.073 -17.841 1.00 87.94 112 ARG A O 1
ATOM 923 N N . SER A 1 113 ? 12.784 -9.352 -17.024 1.00 91.81 113 SER A N 1
ATOM 924 C CA . SER A 1 113 ? 12.118 -8.439 -17.956 1.00 91.81 113 SER A CA 1
ATOM 925 C C . SER A 1 113 ? 11.883 -7.078 -17.308 1.00 91.81 113 SER A C 1
ATOM 927 O O . SER A 1 113 ? 11.318 -6.979 -16.219 1.00 91.81 113 SER A O 1
ATOM 929 N N . ARG A 1 114 ? 12.282 -6.005 -18.003 1.00 92.81 114 ARG A N 1
ATOM 930 C CA . ARG A 1 114 ? 12.005 -4.630 -17.558 1.00 92.81 114 ARG A CA 1
ATOM 931 C C . ARG A 1 114 ? 10.509 -4.370 -17.477 1.00 92.81 114 ARG A C 1
ATOM 933 O O . ARG A 1 114 ? 10.056 -3.768 -16.515 1.00 92.81 114 ARG A O 1
ATOM 940 N N . GLU A 1 115 ? 9.759 -4.814 -18.478 1.00 94.50 115 GLU A N 1
ATOM 941 C CA . GLU A 1 115 ? 8.321 -4.559 -18.576 1.00 94.50 115 GLU A CA 1
ATOM 942 C C . GLU A 1 115 ? 7.563 -5.229 -17.438 1.00 94.50 115 GLU A C 1
ATOM 944 O O . GLU A 1 115 ? 6.798 -4.553 -16.756 1.00 94.50 115 GLU A O 1
ATOM 949 N N . SER A 1 116 ? 7.874 -6.495 -17.154 1.00 95.38 116 SER A N 1
ATOM 950 C CA . SER A 1 116 ? 7.277 -7.224 -16.033 1.00 95.38 116 SER A CA 1
ATOM 951 C C . SER A 1 116 ? 7.628 -6.593 -14.683 1.00 95.38 116 SER A C 1
ATOM 953 O O . SER A 1 116 ? 6.780 -6.524 -13.799 1.00 95.38 116 SER A O 1
ATOM 955 N N . ASN A 1 117 ? 8.848 -6.067 -14.520 1.00 95.38 117 ASN A N 1
ATOM 956 C CA . ASN A 1 117 ? 9.229 -5.350 -13.299 1.00 95.38 117 ASN A CA 1
ATOM 957 C C . ASN A 1 117 ? 8.530 -3.981 -13.171 1.00 95.38 117 ASN A C 1
ATOM 959 O O . ASN A 1 117 ? 8.296 -3.526 -12.053 1.00 95.38 117 ASN A O 1
ATOM 963 N N . VAL A 1 118 ? 8.166 -3.319 -14.279 1.00 96.12 118 VAL A N 1
ATOM 964 C CA . VAL A 1 118 ? 7.318 -2.113 -14.232 1.00 96.12 118 VAL A CA 1
ATOM 965 C C . VAL A 1 118 ? 5.921 -2.476 -13.736 1.00 96.12 118 VAL A C 1
ATOM 967 O O . VAL A 1 118 ? 5.419 -1.809 -12.833 1.00 96.12 118 VAL A O 1
ATOM 970 N N . ASP A 1 119 ? 5.314 -3.530 -14.285 1.00 96.12 119 ASP A N 1
ATOM 971 C CA . ASP A 1 119 ? 3.982 -3.985 -13.866 1.00 96.12 119 ASP A CA 1
ATOM 972 C C . ASP A 1 119 ? 3.971 -4.377 -12.386 1.00 96.12 119 ASP A C 1
ATOM 974 O O . ASP A 1 119 ? 3.082 -3.975 -11.637 1.00 96.12 119 ASP A O 1
ATOM 978 N N . ASP A 1 120 ? 5.017 -5.065 -11.928 1.00 96.94 120 ASP A N 1
ATOM 979 C CA . ASP A 1 120 ? 5.171 -5.432 -10.524 1.00 96.94 120 ASP A CA 1
ATOM 980 C C . ASP A 1 120 ? 5.254 -4.215 -9.585 1.00 96.94 120 ASP A C 1
ATOM 982 O O . ASP A 1 120 ? 4.670 -4.233 -8.503 1.00 96.94 120 ASP A O 1
ATOM 986 N N . CYS A 1 121 ? 5.907 -3.119 -9.990 1.00 96.94 121 CYS A N 1
ATOM 987 C CA . CYS A 1 121 ? 5.904 -1.881 -9.202 1.00 96.94 121 CYS A CA 1
ATOM 988 C C . CYS A 1 121 ? 4.486 -1.318 -9.007 1.00 96.94 121 CYS A C 1
ATOM 990 O O . CYS A 1 121 ? 4.144 -0.898 -7.900 1.00 96.94 121 CYS A O 1
ATOM 992 N N . PHE A 1 122 ? 3.654 -1.319 -10.053 1.00 95.94 122 PHE A N 1
ATOM 993 C CA . PHE A 1 122 ? 2.261 -0.866 -9.952 1.00 95.94 122 PHE A CA 1
ATOM 994 C C . PHE A 1 122 ? 1.397 -1.838 -9.145 1.00 95.94 122 PHE A C 1
ATOM 996 O O . PHE A 1 122 ? 0.567 -1.398 -8.355 1.00 95.94 122 PHE A O 1
ATOM 1003 N N . ASN A 1 123 ? 1.629 -3.144 -9.266 1.00 95.88 123 ASN A N 1
ATOM 1004 C CA . ASN A 1 123 ? 0.925 -4.144 -8.466 1.00 95.88 123 ASN A CA 1
ATOM 1005 C C . ASN A 1 123 ? 1.265 -4.019 -6.976 1.00 95.88 123 ASN A C 1
ATOM 1007 O O . ASN A 1 123 ? 0.370 -4.077 -6.136 1.00 95.88 123 ASN A O 1
ATOM 1011 N N . LYS A 1 124 ? 2.537 -3.780 -6.634 1.00 95.94 124 LYS A N 1
ATOM 1012 C CA . LYS A 1 124 ? 2.965 -3.476 -5.259 1.00 95.94 124 LYS A CA 1
ATOM 1013 C C . LYS A 1 124 ? 2.296 -2.214 -4.727 1.00 95.94 124 LYS A C 1
ATOM 1015 O O . LYS A 1 124 ? 1.816 -2.223 -3.601 1.00 95.94 124 LYS A O 1
ATOM 1020 N N . LEU A 1 125 ? 2.236 -1.150 -5.529 1.00 95.12 125 LEU A N 1
ATOM 1021 C CA . LEU A 1 125 ? 1.522 0.075 -5.168 1.00 95.12 125 LEU A CA 1
ATOM 1022 C C . LEU A 1 125 ? 0.053 -0.212 -4.841 1.00 95.12 125 LEU A C 1
ATOM 1024 O O . LEU A 1 125 ? -0.407 0.126 -3.755 1.00 95.12 125 LEU A O 1
ATOM 1028 N N . ALA A 1 126 ? -0.655 -0.856 -5.771 1.00 95.00 126 ALA A N 1
ATOM 1029 C CA . ALA A 1 126 ? -2.073 -1.165 -5.649 1.00 95.00 126 ALA A CA 1
ATOM 1030 C C . ALA A 1 126 ? -2.357 -2.060 -4.439 1.00 95.00 126 ALA A C 1
ATOM 1032 O O . ALA A 1 126 ? -3.268 -1.784 -3.661 1.00 95.00 126 ALA A O 1
ATOM 1033 N N . LYS A 1 127 ? -1.556 -3.113 -4.258 1.00 94.88 127 LYS A N 1
ATOM 1034 C CA . LYS A 1 127 ? -1.697 -4.052 -3.147 1.00 94.88 127 LYS A CA 1
ATOM 1035 C C . LYS A 1 127 ? -1.542 -3.350 -1.805 1.00 94.88 127 LYS A C 1
ATOM 1037 O O . LYS A 1 127 ? -2.424 -3.440 -0.966 1.00 94.88 127 LYS A O 1
ATOM 1042 N N . GLU A 1 128 ? -0.460 -2.602 -1.621 1.00 94.25 128 GLU A N 1
ATOM 1043 C CA . GLU A 1 128 ? -0.202 -1.952 -0.337 1.00 94.25 128 GLU A CA 1
ATOM 1044 C C . GLU A 1 128 ? -1.200 -0.833 -0.041 1.00 94.25 128 GLU A C 1
ATOM 1046 O O . GLU A 1 128 ? -1.584 -0.644 1.109 1.00 94.25 128 GLU A O 1
ATOM 1051 N N . MET A 1 129 ? -1.662 -0.109 -1.065 1.00 93.19 129 MET A N 1
ATOM 1052 C CA . MET A 1 129 ? -2.750 0.851 -0.887 1.00 93.19 129 MET A CA 1
ATOM 1053 C C . MET A 1 129 ? -4.037 0.159 -0.428 1.00 93.19 129 MET A C 1
ATOM 1055 O O . MET A 1 129 ? -4.677 0.652 0.494 1.00 93.19 129 MET A O 1
ATOM 1059 N N . ASN A 1 130 ? -4.394 -0.989 -1.008 1.00 92.50 130 ASN A N 1
ATOM 1060 C CA . ASN A 1 130 ? -5.562 -1.761 -0.575 1.00 92.50 130 ASN A CA 1
ATOM 1061 C C . ASN A 1 130 ? -5.402 -2.346 0.838 1.00 92.50 130 ASN A C 1
ATOM 1063 O O . ASN A 1 130 ? -6.368 -2.368 1.593 1.00 92.50 130 ASN A O 1
ATOM 1067 N N . ASP A 1 131 ? -4.197 -2.777 1.213 1.00 91.12 131 ASP A N 1
ATOM 1068 C CA . ASP A 1 131 ? -3.930 -3.340 2.541 1.00 91.12 131 ASP A CA 1
ATOM 1069 C C . ASP A 1 131 ? -3.990 -2.264 3.643 1.00 91.12 131 ASP A C 1
ATOM 1071 O O . ASP A 1 131 ? -4.448 -2.515 4.761 1.00 91.12 131 ASP A O 1
ATOM 1075 N N . ILE A 1 132 ? -3.536 -1.045 3.338 1.00 88.94 132 ILE A N 1
ATOM 1076 C CA . ILE A 1 132 ? -3.510 0.068 4.292 1.00 88.94 132 ILE A CA 1
ATOM 1077 C C . ILE A 1 132 ? -4.873 0.750 4.386 1.00 88.94 132 ILE A C 1
ATOM 1079 O O . ILE A 1 132 ? -5.303 1.111 5.487 1.00 88.94 132 ILE A O 1
ATOM 1083 N N . VAL A 1 133 ? -5.551 0.959 3.258 1.00 89.81 133 VAL A N 1
ATOM 1084 C CA . VAL A 1 133 ? -6.789 1.737 3.230 1.00 89.81 133 VAL A CA 1
ATOM 1085 C C . VAL A 1 133 ? -7.949 0.891 3.732 1.00 89.81 133 VAL A C 1
ATOM 1087 O O . VAL A 1 133 ? -8.279 -0.158 3.190 1.00 89.81 133 VAL A O 1
ATOM 1090 N N . TYR A 1 134 ? -8.614 1.384 4.770 1.00 85.81 134 TYR A N 1
ATOM 1091 C CA . TYR A 1 134 ? -9.776 0.743 5.357 1.00 85.81 134 TYR A CA 1
ATOM 1092 C C . TYR A 1 134 ? -11.008 1.628 5.201 1.00 85.81 134 TYR A C 1
ATOM 1094 O O . TYR A 1 134 ? -11.034 2.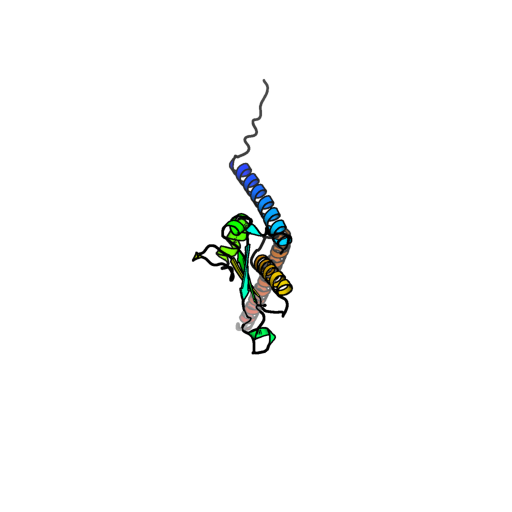780 5.643 1.00 85.81 134 TYR A O 1
ATOM 1102 N N . PHE A 1 135 ? -12.067 1.045 4.643 1.00 83.75 135 PHE A N 1
ATOM 1103 C CA . PHE A 1 135 ? -13.398 1.635 4.652 1.00 83.75 135 PHE A CA 1
ATOM 1104 C C . PHE A 1 135 ? -14.256 0.903 5.669 1.00 83.75 135 PHE A C 1
ATOM 1106 O O . PHE A 1 135 ? -14.363 -0.324 5.647 1.00 83.75 135 PHE A O 1
ATOM 1113 N N . ARG A 1 136 ? -14.913 1.664 6.545 1.00 72.38 136 ARG A N 1
ATOM 1114 C CA . ARG A 1 136 ? -15.917 1.106 7.444 1.00 72.38 136 ARG A CA 1
ATOM 1115 C C . ARG A 1 136 ? -17.052 0.540 6.597 1.00 72.38 136 ARG A C 1
ATOM 1117 O O . ARG A 1 136 ? -17.761 1.292 5.936 1.00 72.38 136 ARG A O 1
ATOM 1124 N N . ASN A 1 137 ? -17.190 -0.781 6.591 1.00 68.38 137 ASN A N 1
ATOM 1125 C CA . ASN A 1 137 ? -18.275 -1.429 5.875 1.00 68.38 137 ASN A CA 1
ATOM 1126 C C . ASN A 1 137 ? -19.498 -1.485 6.792 1.00 68.38 137 ASN A C 1
ATOM 1128 O O . ASN A 1 137 ? -19.453 -2.153 7.827 1.00 68.38 137 ASN A O 1
ATOM 1132 N N . THR A 1 138 ? -20.566 -0.776 6.433 1.00 64.44 138 THR A N 1
ATOM 1133 C CA . THR A 1 138 ? -21.775 -0.646 7.263 1.00 64.44 138 THR A CA 1
ATOM 1134 C C . THR A 1 138 ? -22.398 -2.009 7.586 1.00 64.44 138 THR A C 1
ATOM 1136 O O . THR A 1 138 ? -22.861 -2.228 8.699 1.00 64.44 138 THR A O 1
ATOM 1139 N N . GLU A 1 139 ? -22.311 -2.972 6.666 1.00 59.59 139 GLU A N 1
ATOM 1140 C CA . GLU A 1 139 ? -22.813 -4.345 6.846 1.00 59.59 139 GLU A CA 1
ATOM 1141 C C . GLU A 1 139 ? -22.075 -5.119 7.952 1.00 59.59 139 GLU A C 1
ATOM 1143 O O . GLU A 1 139 ? -22.673 -5.878 8.718 1.00 59.59 139 GLU A O 1
ATOM 1148 N N . ASN A 1 140 ? -20.766 -4.890 8.095 1.00 59.94 140 ASN A N 1
ATOM 1149 C CA . ASN A 1 140 ? -19.967 -5.554 9.123 1.00 59.94 140 ASN A CA 1
ATOM 1150 C C . ASN A 1 1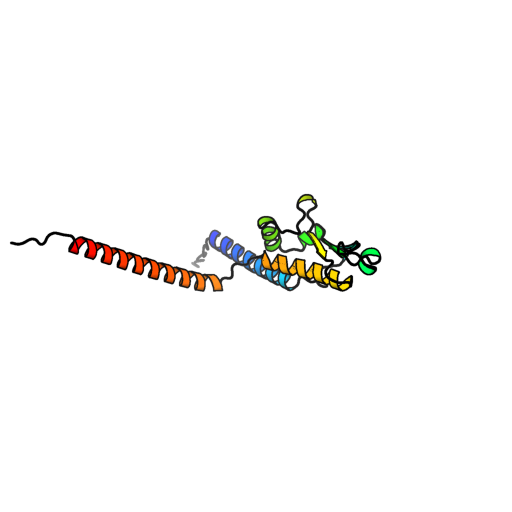40 ? -20.316 -5.052 10.527 1.00 59.94 140 ASN A C 1
ATOM 1152 O O . ASN A 1 140 ? -20.108 -5.778 11.499 1.00 59.94 140 ASN A O 1
ATOM 1156 N N . ASP A 1 141 ? -20.852 -3.838 10.665 1.00 62.16 141 ASP A N 1
ATOM 1157 C CA . ASP A 1 141 ? -21.187 -3.276 11.971 1.00 62.16 141 ASP A CA 1
ATOM 1158 C C . ASP A 1 141 ? -22.331 -4.035 12.646 1.00 62.16 141 ASP A C 1
ATOM 1160 O O . ASP A 1 141 ? -22.255 -4.293 13.847 1.00 62.16 141 ASP A O 1
ATOM 1164 N N . GLU A 1 142 ? -23.354 -4.457 11.903 1.00 67.75 142 GLU A N 1
ATOM 1165 C CA . GLU A 1 142 ? -24.479 -5.217 12.461 1.00 67.75 142 GLU A CA 1
ATOM 1166 C C . GLU A 1 142 ? -24.042 -6.614 12.917 1.00 67.75 142 GLU A C 1
ATOM 1168 O O . GLU A 1 142 ? -24.327 -7.037 14.045 1.00 67.75 142 GLU A O 1
ATOM 1173 N N . VAL A 1 143 ? -23.265 -7.307 12.080 1.00 71.69 143 VAL A N 1
ATOM 1174 C CA . VAL A 1 143 ? -22.698 -8.627 12.392 1.00 71.69 143 VAL A CA 1
ATOM 1175 C C . VAL A 1 143 ? -21.747 -8.539 13.587 1.00 71.69 143 VAL A C 1
ATOM 1177 O O . VAL A 1 143 ? -21.818 -9.358 14.511 1.00 71.69 143 VAL A O 1
ATOM 1180 N N . ASN A 1 144 ? -20.894 -7.513 13.627 1.00 72.19 144 ASN A N 1
ATOM 1181 C CA . ASN A 1 144 ? -19.997 -7.265 14.749 1.00 72.19 144 ASN A CA 1
ATOM 1182 C C . ASN A 1 144 ? -20.785 -6.970 16.027 1.00 72.19 144 ASN A C 1
ATOM 1184 O O . ASN A 1 144 ? -20.507 -7.574 17.062 1.00 72.19 144 ASN A O 1
ATOM 1188 N N . GLN A 1 145 ? -21.808 -6.114 15.981 1.00 79.19 145 GLN A N 1
ATOM 1189 C CA . GLN A 1 145 ? -22.669 -5.835 17.134 1.00 79.19 145 GLN A CA 1
ATOM 1190 C C . GLN A 1 145 ? -23.356 -7.101 17.658 1.00 79.19 145 GLN A C 1
ATOM 1192 O O . GLN A 1 145 ? -23.380 -7.331 18.870 1.00 79.19 145 GLN A O 1
ATOM 1197 N N . ALA A 1 146 ? -23.874 -7.953 16.771 1.00 84.12 146 ALA A N 1
ATOM 1198 C CA . ALA A 1 146 ? -24.467 -9.233 17.146 1.00 84.12 146 ALA A CA 1
ATOM 1199 C C . ALA A 1 146 ? -23.439 -10.165 17.810 1.00 84.12 146 ALA A C 1
ATOM 1201 O O . ALA A 1 146 ? -23.724 -10.775 18.845 1.00 84.12 146 ALA A O 1
ATOM 1202 N N . LYS A 1 147 ? -22.216 -10.232 17.273 1.00 86.06 147 LYS A N 1
ATOM 1203 C CA . LYS A 1 147 ? -21.101 -10.990 17.859 1.00 86.06 147 LYS A CA 1
ATOM 1204 C C . LYS A 1 147 ? -20.749 -10.484 19.260 1.00 86.06 147 LYS A C 1
ATOM 1206 O O . LYS A 1 147 ? -20.662 -11.287 20.190 1.00 86.06 147 LYS A O 1
ATOM 1211 N N . TRP A 1 148 ? -20.612 -9.171 19.445 1.00 85.38 148 TRP A N 1
ATOM 1212 C CA . TRP A 1 148 ? -20.320 -8.567 20.749 1.00 85.38 148 TRP A CA 1
ATOM 1213 C C . TRP A 1 148 ? -21.432 -8.824 21.772 1.00 85.38 148 TRP A C 1
ATOM 1215 O O . TRP A 1 148 ? -21.136 -9.148 22.925 1.00 85.38 148 TRP A O 1
ATOM 1225 N N . LYS A 1 149 ? -22.706 -8.766 21.358 1.00 92.19 149 LYS A N 1
ATOM 1226 C CA . LYS A 1 149 ? -23.851 -9.135 22.210 1.00 92.19 149 LYS A CA 1
ATOM 1227 C C . LYS A 1 149 ? -23.759 -10.590 22.681 1.00 92.19 149 LYS A C 1
ATOM 1229 O O . LYS A 1 149 ? -23.879 -10.835 23.881 1.00 92.19 149 LYS A O 1
ATOM 1234 N N . LYS A 1 150 ? -23.463 -11.533 21.777 1.00 92.88 150 LYS A N 1
ATOM 1235 C CA . LYS A 1 150 ? -23.283 -12.960 22.112 1.00 92.88 150 LYS A CA 1
ATOM 1236 C C . LYS A 1 150 ? -22.128 -13.187 23.090 1.00 92.88 150 LYS A C 1
ATOM 1238 O O . LYS A 1 150 ? -22.289 -13.900 24.078 1.00 92.88 150 LYS A O 1
ATOM 1243 N N . ILE A 1 151 ? -20.976 -12.553 22.853 1.00 92.56 151 ILE A N 1
ATOM 1244 C CA . ILE A 1 151 ? -19.818 -12.644 23.759 1.00 92.56 151 ILE A CA 1
ATOM 1245 C C . ILE A 1 151 ? -20.195 -12.119 25.149 1.00 92.56 151 ILE A C 1
ATOM 1247 O O . ILE A 1 151 ? -19.926 -12.781 26.150 1.00 92.56 151 ILE A O 1
ATOM 1251 N N . LYS A 1 152 ? -20.872 -10.968 25.226 1.00 94.75 152 LYS A N 1
ATOM 1252 C CA . LYS A 1 152 ? -21.314 -10.376 26.495 1.00 94.75 152 LYS A CA 1
ATOM 1253 C C . LYS A 1 152 ? -22.271 -11.294 27.262 1.00 94.75 152 LYS A C 1
ATOM 1255 O O . LYS A 1 152 ? -22.110 -11.449 28.471 1.00 94.75 152 LYS A O 1
ATOM 1260 N N . GLN A 1 153 ? -23.230 -11.918 26.576 1.00 95.06 153 GLN A N 1
ATOM 1261 C CA . GLN A 1 153 ? -24.152 -12.891 27.175 1.00 95.06 153 GLN A CA 1
ATOM 1262 C C . GLN A 1 153 ? -23.396 -14.088 27.762 1.00 95.06 153 GLN A C 1
ATOM 1264 O O . GLN A 1 153 ? -23.511 -14.350 28.959 1.00 95.06 153 GLN A O 1
ATOM 1269 N N . LYS A 1 154 ? -22.525 -14.726 26.970 1.00 95.06 154 LYS A N 1
ATOM 1270 C CA . LYS A 1 154 ? -21.728 -15.884 27.404 1.00 95.06 154 LYS A CA 1
ATOM 1271 C C . LYS A 1 154 ? -20.835 -15.568 28.608 1.00 95.06 154 LYS A C 1
ATOM 1273 O O . LYS A 1 154 ? -20.745 -16.354 29.551 1.00 95.06 154 LYS A O 1
ATOM 1278 N N . THR A 1 155 ? -20.185 -14.405 28.608 1.00 95.44 155 THR A N 1
ATOM 1279 C CA . THR A 1 155 ? -19.344 -13.963 29.731 1.00 95.44 155 THR A CA 1
ATOM 1280 C C . THR A 1 155 ? -20.174 -13.728 30.995 1.00 95.44 155 THR A C 1
ATOM 1282 O O . THR A 1 155 ? -19.758 -14.117 32.087 1.00 95.44 155 THR A O 1
ATOM 1285 N N . ASN A 1 156 ? -21.369 -13.143 30.863 1.00 95.81 156 ASN A N 1
ATOM 1286 C CA . ASN A 1 156 ? -22.279 -12.930 31.988 1.00 95.81 156 ASN A CA 1
ATOM 1287 C C . ASN A 1 156 ? -22.800 -14.243 32.583 1.00 95.81 156 ASN A C 1
ATOM 1289 O O . ASN A 1 156 ? -22.837 -14.375 33.807 1.00 95.81 156 ASN A O 1
ATOM 1293 N N . GLU A 1 157 ? -23.165 -15.208 31.741 1.00 96.25 157 GLU A N 1
ATOM 1294 C CA . GLU A 1 157 ? -23.599 -16.540 32.171 1.00 96.25 157 GLU A CA 1
ATOM 1295 C C . GLU A 1 157 ? -22.494 -17.262 32.938 1.00 96.25 157 GLU A C 1
ATOM 1297 O O . GLU A 1 157 ? -22.724 -17.722 34.058 1.00 96.25 157 GLU A O 1
ATOM 1302 N N . LYS A 1 158 ? -21.271 -17.277 32.393 1.00 95.44 158 LYS A N 1
ATOM 1303 C CA . LYS A 1 158 ? -20.109 -17.883 33.055 1.00 95.44 158 LYS A CA 1
ATOM 1304 C C . LYS A 1 158 ? -19.838 -17.239 34.414 1.00 95.44 158 LYS A C 1
ATOM 1306 O O . LYS A 1 158 ? -19.697 -17.940 35.413 1.00 95.44 158 LYS A O 1
ATOM 1311 N N . ARG A 1 159 ? -19.871 -15.903 34.485 1.00 95.50 159 ARG A N 1
ATOM 1312 C CA . ARG A 1 159 ? -19.728 -15.157 35.745 1.00 95.50 159 ARG A CA 1
ATOM 1313 C C . ARG A 1 159 ? -20.796 -15.553 36.769 1.00 95.50 159 ARG A C 1
ATOM 1315 O O . ARG A 1 159 ? -20.490 -15.689 37.954 1.00 95.50 159 ARG A O 1
ATOM 1322 N N . LEU A 1 160 ? -22.048 -15.722 36.339 1.00 96.19 160 LEU A N 1
ATOM 1323 C CA . LEU A 1 160 ? -23.144 -16.122 37.222 1.00 96.19 160 LEU A CA 1
ATOM 1324 C C . LEU A 1 160 ? -22.963 -17.562 37.727 1.00 96.19 160 LEU A C 1
ATOM 1326 O O . LEU A 1 160 ? -23.164 -17.814 38.916 1.00 96.19 160 LEU A O 1
ATOM 1330 N N . GLN A 1 161 ? -22.553 -18.484 36.854 1.00 96.25 161 GLN A N 1
ATOM 1331 C CA . GLN A 1 161 ? -22.245 -19.871 37.214 1.00 96.25 161 GLN A CA 1
ATOM 1332 C C . GLN A 1 161 ? -21.096 -19.946 38.223 1.00 96.25 161 GLN A C 1
ATOM 1334 O O . GLN A 1 161 ? -21.229 -20.610 39.251 1.00 96.25 161 GLN A O 1
ATOM 1339 N N . ASP A 1 162 ? -20.012 -19.204 37.997 1.00 96.25 162 ASP A N 1
ATOM 1340 C CA . ASP A 1 162 ? -18.887 -19.140 38.929 1.00 96.25 162 ASP A CA 1
ATOM 1341 C C . ASP A 1 162 ? -19.311 -18.576 40.288 1.00 96.25 162 ASP A C 1
ATOM 1343 O O . ASP A 1 162 ? -18.964 -19.143 41.326 1.00 96.25 162 ASP A O 1
ATOM 1347 N N . LYS A 1 163 ? -20.138 -17.521 40.306 1.00 95.81 163 LYS A N 1
ATOM 1348 C CA . LYS A 1 163 ? -20.687 -16.966 41.552 1.00 95.81 163 LYS A CA 1
ATOM 1349 C C . LYS A 1 163 ? -21.533 -17.999 42.308 1.00 95.81 163 LYS A C 1
ATOM 1351 O O . LYS A 1 163 ? -21.385 -18.120 43.524 1.00 95.81 163 LYS A O 1
ATOM 1356 N N . LYS A 1 164 ? -22.384 -18.762 41.609 1.00 95.44 164 LYS A N 1
ATOM 1357 C CA . LYS A 1 164 ? -23.197 -19.841 42.201 1.00 95.44 164 LYS A CA 1
ATOM 1358 C C . LYS A 1 164 ? -22.326 -20.971 42.756 1.00 95.44 164 LYS A C 1
ATOM 1360 O O . LYS A 1 164 ? -22.511 -21.368 43.903 1.00 95.44 164 LYS A O 1
ATOM 1365 N N . ARG A 1 165 ? -21.331 -21.427 41.990 1.00 94.44 165 ARG A N 1
ATOM 1366 C CA . ARG A 1 165 ? -20.373 -22.462 42.411 1.00 94.44 165 ARG A CA 1
ATOM 1367 C C . ARG A 1 165 ? -19.603 -22.043 43.663 1.00 94.44 165 ARG A C 1
ATOM 1369 O O . ARG A 1 165 ? -19.467 -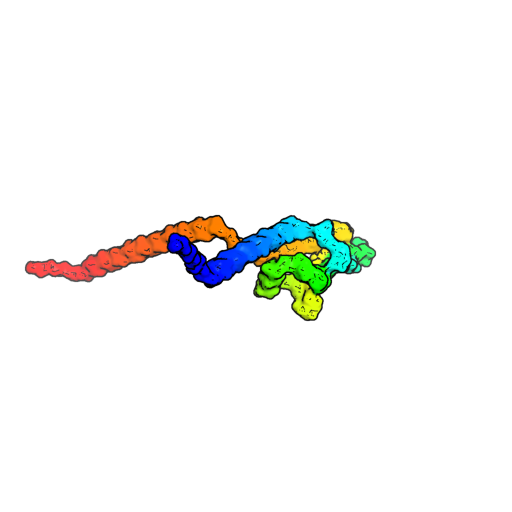22.828 44.597 1.00 94.44 165 ARG A O 1
ATOM 1376 N N . LEU A 1 166 ? -19.129 -20.797 43.709 1.00 94.31 166 LEU A N 1
ATOM 1377 C CA . LEU A 1 166 ? -18.435 -20.256 44.878 1.00 94.31 166 LEU A CA 1
ATOM 1378 C C . LEU A 1 166 ? -19.351 -20.149 46.103 1.00 94.31 166 LEU A C 1
ATOM 1380 O O . LEU A 1 166 ? -18.888 -20.419 47.207 1.00 94.31 166 LEU A O 1
ATOM 1384 N N . LYS A 1 167 ? -20.627 -19.780 45.922 1.00 94.25 167 LYS A N 1
ATOM 1385 C CA . LYS A 1 167 ? -21.625 -19.753 47.004 1.00 94.25 167 LYS A CA 1
ATOM 1386 C C . LYS A 1 167 ? -21.829 -21.147 47.602 1.00 94.25 167 LYS A C 1
ATOM 1388 O O . LYS A 1 167 ? -21.580 -21.317 48.788 1.00 94.25 167 LYS A O 1
ATOM 1393 N N . SER A 1 168 ? -22.153 -22.140 46.772 1.00 92.69 168 SER A N 1
ATOM 1394 C CA . SER A 1 168 ? -22.348 -23.532 47.209 1.00 92.69 168 SER A CA 1
ATOM 1395 C C . SER A 1 168 ? -21.102 -24.098 47.905 1.00 92.69 168 SER A C 1
ATOM 1397 O O . SER A 1 168 ? -21.198 -24.688 48.978 1.00 92.69 168 SER A O 1
ATOM 1399 N N . LYS A 1 169 ? -19.900 -23.818 47.378 1.00 92.94 169 LYS A N 1
ATOM 1400 C CA . LYS A 1 169 ? -18.637 -24.208 48.027 1.00 92.94 169 LYS A CA 1
ATOM 1401 C C . LYS A 1 169 ? -18.459 -23.581 49.415 1.00 92.94 169 LYS A C 1
ATOM 1403 O O . LYS A 1 169 ? -17.842 -24.199 50.276 1.00 92.94 169 LYS A O 1
ATOM 1408 N N . LYS A 1 170 ? -18.930 -22.347 49.629 1.00 91.12 170 LYS A N 1
ATOM 1409 C CA . LYS A 1 170 ? -18.884 -21.678 50.940 1.00 91.12 170 LYS A CA 1
ATOM 1410 C C . LYS A 1 170 ? -19.929 -22.243 51.899 1.00 91.12 170 LYS A C 1
ATOM 1412 O O . LYS A 1 170 ? -19.596 -22.432 53.060 1.00 91.12 170 LYS A O 1
ATOM 1417 N N . GLU A 1 171 ? -21.135 -22.533 51.418 1.00 89.94 171 GLU A N 1
ATOM 1418 C CA . GLU A 1 171 ? -22.210 -23.152 52.208 1.00 89.94 171 GLU A CA 1
ATOM 1419 C C . GLU A 1 171 ? -21.787 -24.532 52.725 1.00 89.94 171 GLU A C 1
ATOM 1421 O O . GLU A 1 171 ? -21.847 -24.770 53.924 1.00 89.94 171 GLU A O 1
ATOM 1426 N N . HIS A 1 172 ? -21.209 -25.383 51.869 1.00 88.31 172 HIS A N 1
ATOM 1427 C CA . HIS A 1 172 ? -20.676 -26.692 52.278 1.00 88.31 172 HIS A CA 1
ATOM 1428 C C . HIS A 1 172 ? -19.523 -26.635 53.294 1.00 88.31 172 HIS A C 1
ATOM 1430 O O . HIS A 1 172 ? -19.203 -27.649 53.904 1.00 88.31 172 HIS A O 1
ATOM 1436 N N . ARG A 1 173 ? -18.859 -25.484 53.456 1.00 87.31 173 ARG A N 1
ATOM 1437 C CA . ARG A 1 173 ? -17.789 -25.304 54.452 1.00 87.31 173 ARG A CA 1
ATOM 1438 C C . ARG A 1 173 ? -18.313 -24.869 55.818 1.00 87.31 173 ARG A C 1
ATOM 1440 O O . ARG A 1 173 ? -17.524 -24.828 56.759 1.00 87.31 173 ARG A O 1
ATOM 1447 N N . GLN A 1 174 ? -19.581 -24.476 55.931 1.00 85.06 174 GLN A N 1
ATOM 1448 C CA . GLN A 1 174 ? -20.134 -24.073 57.218 1.00 85.06 174 GLN A CA 1
ATOM 1449 C C . GLN A 1 174 ? -20.399 -25.305 58.084 1.00 85.06 174 GLN A C 1
ATOM 1451 O O . GLN A 1 174 ? -20.791 -26.356 57.579 1.00 85.06 174 GLN A O 1
ATOM 1456 N N . LYS A 1 175 ? -20.141 -25.183 59.391 1.00 81.06 175 LYS A N 1
ATOM 1457 C CA . LYS A 1 175 ? -20.454 -26.253 60.342 1.00 81.06 175 LYS A CA 1
ATOM 1458 C C . LYS A 1 175 ? -21.977 -26.444 60.372 1.00 81.06 175 LYS A C 1
ATOM 1460 O O . LYS A 1 175 ? -22.679 -25.433 60.425 1.00 81.06 175 LYS A O 1
ATOM 1465 N N . PRO A 1 176 ? -22.485 -27.686 60.339 1.00 77.12 176 PRO A N 1
ATOM 1466 C CA . PRO A 1 176 ? -23.910 -27.929 60.515 1.00 77.12 176 PRO A CA 1
ATOM 1467 C C . PRO A 1 176 ? -24.341 -27.365 61.873 1.00 77.12 176 PRO A C 1
ATOM 1469 O O . PRO A 1 176 ? -23.685 -27.622 62.885 1.00 77.12 176 PRO A O 1
ATOM 1472 N N . GLN A 1 177 ? -25.397 -26.551 61.880 1.00 75.19 177 GLN A N 1
ATOM 1473 C CA . GLN A 1 177 ? -26.086 -26.209 63.118 1.00 75.19 177 GLN A CA 1
ATOM 1474 C C . GLN A 1 177 ? -26.937 -27.418 63.498 1.00 75.19 177 GLN A C 1
ATOM 1476 O O . GLN A 1 177 ? -27.770 -27.856 62.707 1.00 75.19 177 GLN A O 1
ATOM 1481 N N . PHE A 1 178 ? -26.647 -27.990 64.661 1.00 73.12 178 PHE A N 1
ATOM 1482 C CA . PHE A 1 178 ? -27.528 -28.942 65.321 1.00 73.12 178 PHE A CA 1
ATOM 1483 C C . PHE A 1 178 ? -28.351 -28.148 66.339 1.00 73.12 178 PHE A C 1
ATOM 1485 O O . PHE A 1 178 ? -27.757 -27.367 67.089 1.00 73.12 178 PHE A O 1
ATOM 1492 N N . ASP A 1 179 ? -29.674 -28.319 66.293 1.00 64.19 179 ASP A N 1
ATOM 1493 C CA . ASP A 1 179 ? -30.617 -27.822 67.305 1.00 64.19 179 ASP A CA 1
ATOM 1494 C C . ASP A 1 179 ? -30.523 -28.643 68.601 1.00 64.19 179 ASP A C 1
ATOM 1496 O O . ASP A 1 179 ? -30.267 -29.871 68.507 1.00 64.19 179 ASP A O 1
#